Protein AF-A0A7W7WDT3-F1 (afdb_monomer)

Structure (mmCIF, N/CA/C/O backbone):
data_AF-A0A7W7WDT3-F1
#
_entry.id   AF-A0A7W7WDT3-F1
#
loop_
_atom_site.group_PDB
_atom_site.id
_atom_site.type_symbol
_atom_site.label_atom_id
_atom_site.label_alt_id
_atom_site.label_comp_id
_atom_site.label_asym_id
_atom_site.label_entity_id
_atom_site.label_seq_id
_atom_site.pdbx_PDB_ins_code
_atom_site.Cartn_x
_atom_site.Cartn_y
_atom_site.Cartn_z
_atom_site.occupancy
_atom_site.B_iso_or_equiv
_atom_site.auth_seq_id
_atom_site.auth_comp_id
_atom_site.auth_asym_id
_atom_site.auth_atom_id
_atom_site.pdbx_PDB_model_num
ATOM 1 N N . MET A 1 1 ? 2.015 2.838 12.533 1.00 89.44 1 MET A N 1
ATOM 2 C CA . MET A 1 1 ? 1.193 2.799 11.304 1.00 89.44 1 MET A CA 1
ATOM 3 C C . MET A 1 1 ? -0.308 2.725 11.596 1.00 89.44 1 MET A C 1
ATOM 5 O O . MET A 1 1 ? -1.067 3.452 10.970 1.00 89.44 1 MET A O 1
ATOM 9 N N . SER A 1 2 ? -0.740 1.937 12.589 1.00 90.31 2 SER A N 1
ATOM 10 C CA . SER A 1 2 ? -2.155 1.797 12.986 1.00 90.31 2 SER A CA 1
ATOM 11 C C . SER A 1 2 ? -2.916 3.116 13.194 1.00 90.31 2 SER A C 1
ATOM 13 O O . SER A 1 2 ? -4.039 3.230 12.720 1.00 90.31 2 SER A O 1
ATOM 15 N N . ALA A 1 3 ? -2.317 4.120 13.847 1.00 95.62 3 ALA A N 1
ATOM 16 C CA . ALA A 1 3 ? -2.972 5.413 14.083 1.00 95.62 3 ALA A CA 1
ATOM 17 C C . ALA A 1 3 ? -3.310 6.166 12.780 1.00 95.62 3 ALA A C 1
ATOM 19 O O . ALA A 1 3 ? -4.437 6.626 12.611 1.00 95.62 3 ALA A O 1
ATOM 20 N N . LEU A 1 4 ? -2.362 6.236 11.836 1.00 94.88 4 LEU A N 1
ATOM 21 C CA . LEU A 1 4 ? -2.572 6.860 10.525 1.00 94.88 4 LEU A CA 1
ATOM 22 C C . LEU A 1 4 ? -3.665 6.129 9.734 1.00 94.88 4 LEU A C 1
ATOM 24 O O . LEU A 1 4 ? -4.602 6.759 9.249 1.00 94.88 4 LEU A O 1
ATOM 28 N N . LEU A 1 5 ? -3.563 4.800 9.639 1.00 94.75 5 LEU A N 1
ATOM 29 C CA . LEU A 1 5 ? -4.531 3.980 8.903 1.00 94.75 5 LEU A CA 1
ATOM 30 C C . LEU A 1 5 ? -5.929 4.045 9.532 1.00 94.75 5 LEU A C 1
ATOM 32 O O . LEU A 1 5 ? -6.926 4.128 8.817 1.00 94.75 5 LEU A O 1
ATOM 36 N N . GLY A 1 6 ? -6.009 4.064 10.865 1.00 95.81 6 GLY A N 1
ATOM 37 C CA . GLY A 1 6 ? -7.262 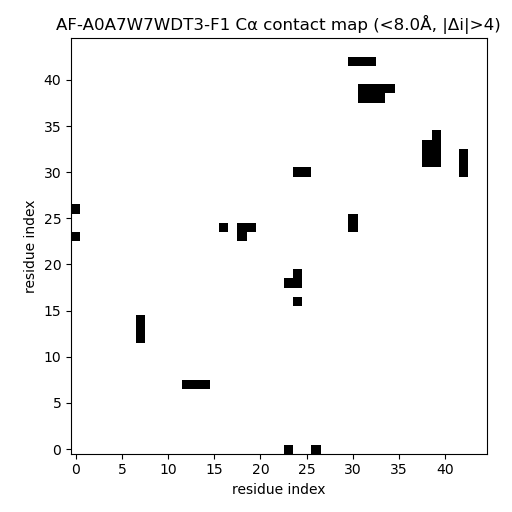4.227 11.599 1.00 95.81 6 GLY A CA 1
ATOM 38 C C . GLY A 1 6 ? -7.943 5.560 11.291 1.00 95.81 6 GLY A C 1
ATOM 39 O O . GLY A 1 6 ? -9.130 5.578 10.965 1.00 95.81 6 GLY A O 1
ATOM 40 N N . ALA A 1 7 ? -7.188 6.662 11.318 1.00 97.50 7 ALA A N 1
ATOM 41 C CA . ALA A 1 7 ? -7.705 7.985 10.977 1.00 97.50 7 ALA A CA 1
ATOM 42 C C . ALA A 1 7 ? -8.159 8.071 9.509 1.00 97.50 7 ALA A C 1
ATOM 44 O O . ALA A 1 7 ? -9.256 8.556 9.231 1.00 97.50 7 ALA A O 1
ATOM 45 N N . ALA A 1 8 ? -7.361 7.548 8.573 1.00 97.06 8 ALA A N 1
ATOM 46 C CA . ALA A 1 8 ? -7.714 7.520 7.155 1.00 97.06 8 ALA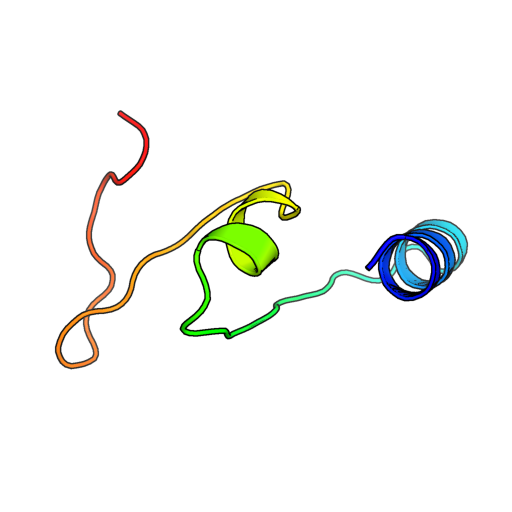 A CA 1
ATOM 47 C C . ALA A 1 8 ? -9.012 6.735 6.905 1.00 97.06 8 ALA A C 1
ATOM 49 O O . ALA A 1 8 ? -9.898 7.208 6.192 1.00 97.06 8 ALA A O 1
ATOM 50 N N . ARG A 1 9 ? -9.171 5.573 7.552 1.00 95.38 9 ARG A N 1
ATOM 51 C CA . ARG A 1 9 ? -10.373 4.742 7.422 1.00 95.38 9 ARG A CA 1
ATOM 52 C C . ARG A 1 9 ? -11.612 5.419 8.002 1.00 95.38 9 ARG A C 1
ATOM 54 O O . ARG A 1 9 ? -12.659 5.399 7.357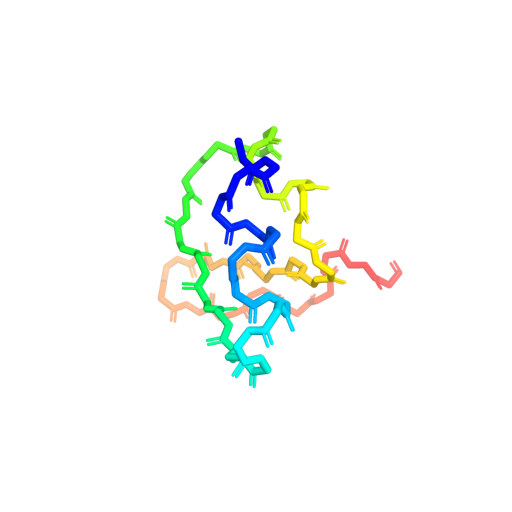 1.00 95.38 9 ARG A O 1
ATOM 61 N N . ALA A 1 10 ? -11.494 6.039 9.178 1.00 98.19 10 ALA A N 1
ATOM 62 C CA . ALA A 1 10 ? -12.590 6.778 9.808 1.00 98.19 10 ALA A CA 1
ATOM 63 C C . ALA A 1 10 ? -13.090 7.927 8.916 1.00 98.19 10 ALA A C 1
ATOM 65 O O . ALA A 1 10 ? -14.296 8.122 8.769 1.00 98.19 10 ALA A O 1
ATOM 66 N N . SER A 1 11 ? -12.165 8.622 8.254 1.00 98.25 11 SER A N 1
ATOM 67 C CA . SER A 1 11 ? -12.467 9.729 7.341 1.00 98.25 11 SER A CA 1
ATOM 68 C C . SER A 1 11 ? -12.837 9.292 5.919 1.00 98.25 11 SER A C 1
ATOM 70 O O . SER A 1 11 ? -13.133 10.146 5.089 1.00 98.25 11 SER A O 1
ATOM 72 N N . ARG A 1 12 ? -12.838 7.983 5.617 1.00 97.69 12 ARG A N 1
ATOM 73 C CA . ARG A 1 12 ? -12.999 7.438 4.251 1.00 97.69 12 ARG A CA 1
ATOM 74 C C . ARG A 1 12 ? -12.005 8.038 3.243 1.00 97.69 12 ARG A C 1
ATOM 76 O O . ARG A 1 12 ? -12.320 8.213 2.068 1.00 97.69 12 ARG A O 1
ATOM 83 N N . THR A 1 13 ? -10.797 8.338 3.701 1.00 97.75 13 THR A N 1
ATOM 84 C CA . THR A 1 13 ? -9.740 8.938 2.888 1.00 97.75 13 THR A CA 1
ATOM 85 C C . THR A 1 13 ? -8.887 7.853 2.242 1.00 97.75 13 THR A C 1
ATOM 87 O O . THR A 1 13 ? -8.437 6.926 2.913 1.00 97.75 13 THR A O 1
ATOM 90 N N . THR A 1 14 ? -8.618 7.990 0.942 1.00 97.19 14 THR A N 1
ATOM 91 C CA . THR A 1 14 ? -7.630 7.147 0.250 1.00 97.19 14 THR A CA 1
ATOM 92 C C . THR A 1 14 ? -6.220 7.655 0.540 1.00 97.19 14 THR A C 1
ATOM 94 O O . THR A 1 14 ? -5.981 8.861 0.505 1.00 97.19 14 THR A O 1
ATOM 97 N N . VAL A 1 15 ? -5.284 6.742 0.800 1.00 96.00 15 VAL A N 1
ATOM 98 C CA . VAL A 1 15 ? -3.878 7.061 1.080 1.00 96.00 15 VAL A CA 1
ATOM 99 C C . VAL A 1 15 ? -2.984 6.341 0.080 1.00 96.00 15 VAL A C 1
ATOM 101 O O . VAL A 1 15 ? -3.146 5.146 -0.153 1.00 96.00 15 VAL A O 1
ATOM 104 N N . VAL A 1 16 ? -2.014 7.069 -0.470 1.00 96.56 16 VAL A N 1
ATOM 105 C CA . VAL A 1 16 ? -0.861 6.503 -1.174 1.00 96.56 16 VAL A CA 1
ATOM 106 C C . VAL A 1 16 ? 0.366 6.801 -0.324 1.00 96.56 16 VAL A C 1
ATOM 108 O O . VAL A 1 16 ? 0.641 7.962 -0.021 1.00 96.56 16 VAL A O 1
ATOM 111 N N . LEU A 1 17 ? 1.079 5.756 0.087 1.00 94.75 17 LEU A N 1
ATOM 112 C CA . LEU A 1 17 ? 2.306 5.866 0.866 1.00 94.75 17 LEU A CA 1
ATOM 113 C C . LEU A 1 17 ? 3.484 5.426 0.000 1.00 94.75 17 LEU A C 1
ATOM 115 O O . LEU A 1 17 ? 3.470 4.328 -0.547 1.00 94.75 17 LEU A O 1
ATOM 119 N N . VAL A 1 18 ? 4.509 6.271 -0.086 1.00 95.88 18 VAL A N 1
ATOM 120 C CA . VAL A 1 18 ? 5.771 5.946 -0.757 1.00 95.88 18 VAL A CA 1
ATOM 121 C C . VAL A 1 18 ? 6.834 5.744 0.310 1.00 95.88 18 VAL A C 1
ATOM 123 O O . VAL A 1 18 ? 7.056 6.612 1.153 1.00 95.88 18 VAL A O 1
ATOM 126 N N . THR A 1 19 ? 7.469 4.579 0.299 1.00 95.44 19 THR A N 1
ATOM 127 C CA . THR A 1 19 ? 8.518 4.216 1.250 1.00 95.44 19 THR A CA 1
ATOM 128 C C . THR A 1 19 ? 9.501 3.253 0.599 1.00 95.44 19 THR A C 1
ATOM 130 O O . THR A 1 19 ? 9.133 2.509 -0.305 1.00 95.44 19 THR A O 1
ATOM 133 N N . HIS A 1 20 ? 10.744 3.266 1.069 1.00 95.94 20 HIS A N 1
ATOM 134 C CA . HIS A 1 20 ? 11.756 2.271 0.719 1.00 95.94 20 HIS A CA 1
ATOM 135 C C . HIS A 1 20 ? 11.832 1.125 1.749 1.00 95.94 20 HIS A C 1
ATOM 137 O O . HIS A 1 20 ? 12.675 0.244 1.623 1.00 95.94 20 HIS A O 1
ATOM 143 N N . ASP A 1 21 ? 11.042 1.167 2.831 1.00 96.50 21 ASP A N 1
ATOM 144 C CA . ASP A 1 21 ? 11.040 0.133 3.871 1.00 96.50 21 ASP A CA 1
ATOM 145 C C . ASP A 1 21 ? 9.926 -0.892 3.613 1.00 96.50 21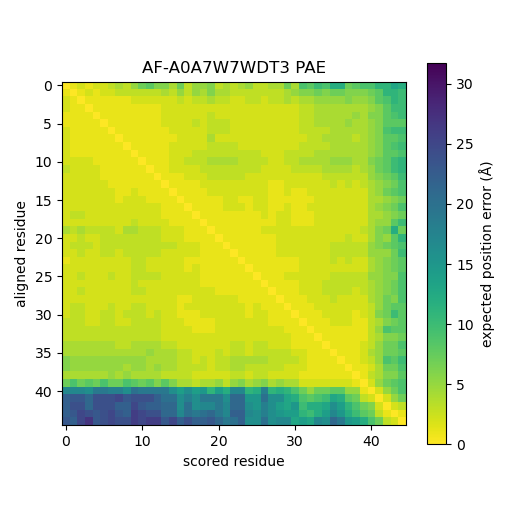 ASP A C 1
ATOM 147 O O . ASP A 1 21 ? 8.738 -0.602 3.787 1.00 96.50 21 ASP A O 1
ATOM 151 N N . ASN A 1 22 ? 10.314 -2.119 3.260 1.00 92.44 22 ASN A N 1
ATOM 152 C CA . ASN A 1 22 ? 9.380 -3.214 2.986 1.00 92.44 22 ASN A CA 1
ATOM 153 C C . ASN A 1 22 ? 8.474 -3.541 4.181 1.00 92.44 22 ASN A C 1
ATOM 155 O O . ASN A 1 22 ? 7.330 -3.947 3.996 1.00 92.44 22 ASN A O 1
ATOM 159 N N . ARG A 1 23 ? 8.936 -3.336 5.422 1.00 94.56 23 ARG A N 1
ATOM 160 C CA . ARG A 1 23 ? 8.105 -3.587 6.611 1.00 94.56 23 ARG A CA 1
ATOM 161 C C . ARG A 1 23 ? 6.969 -2.586 6.723 1.00 94.56 23 ARG A C 1
ATOM 163 O O . ARG A 1 23 ? 5.931 -2.908 7.289 1.00 94.56 23 ARG A O 1
ATOM 170 N N . VAL A 1 24 ? 7.182 -1.369 6.232 1.00 95.31 24 VAL A N 1
ATOM 171 C CA . VAL A 1 24 ? 6.166 -0.320 6.180 1.00 95.31 24 VAL A CA 1
ATOM 172 C C . VAL A 1 24 ? 5.214 -0.576 5.010 1.00 95.31 24 VAL A C 1
ATOM 174 O O . VAL A 1 24 ? 4.003 -0.464 5.197 1.00 95.31 24 VAL A O 1
ATOM 177 N N . ALA A 1 25 ? 5.745 -0.967 3.846 1.00 94.00 25 ALA A N 1
ATOM 178 C CA . ALA A 1 25 ? 4.956 -1.316 2.663 1.00 94.00 25 ALA A CA 1
ATOM 179 C C . ALA A 1 25 ? 3.972 -2.469 2.928 1.00 94.00 25 ALA A C 1
ATOM 181 O O . ALA A 1 25 ? 2.814 -2.364 2.538 1.00 94.00 25 ALA A O 1
ATOM 182 N N . ALA A 1 26 ? 4.379 -3.472 3.713 1.00 92.12 26 ALA A N 1
ATOM 183 C CA . ALA A 1 26 ? 3.553 -4.625 4.086 1.00 92.12 26 ALA A CA 1
ATOM 184 C C . ALA A 1 26 ? 2.277 -4.293 4.890 1.00 92.12 26 ALA A C 1
ATOM 186 O O . ALA A 1 26 ? 1.438 -5.165 5.106 1.00 92.12 26 ALA A O 1
ATOM 187 N N . TYR A 1 27 ? 2.112 -3.053 5.369 1.00 93.00 27 TYR A N 1
ATOM 188 C CA . TYR A 1 27 ? 0.848 -2.603 5.966 1.00 93.00 27 TYR A CA 1
ATOM 189 C C . TYR A 1 27 ? -0.187 -2.153 4.924 1.00 93.00 27 TYR A C 1
ATOM 191 O O . TYR A 1 27 ? -1.335 -1.910 5.296 1.00 93.00 27 TYR A O 1
ATOM 199 N N . ALA A 1 28 ? 0.210 -1.953 3.665 1.00 93.50 28 ALA A N 1
ATOM 200 C CA . ALA A 1 28 ? -0.665 -1.451 2.619 1.00 93.50 28 ALA A CA 1
ATOM 201 C C . ALA A 1 28 ? -1.603 -2.547 2.104 1.00 93.50 28 ALA A C 1
ATO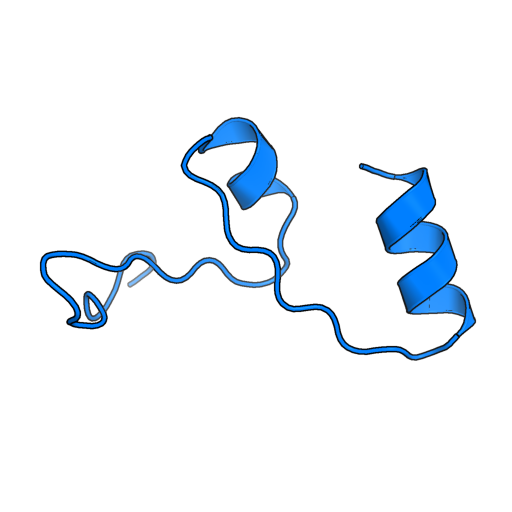M 203 O O . ALA A 1 28 ? -1.208 -3.693 1.924 1.00 93.50 28 ALA A O 1
ATOM 204 N N . ASP A 1 29 ? -2.836 -2.164 1.768 1.00 92.00 29 ASP A N 1
ATOM 205 C CA . ASP A 1 29 ? -3.771 -3.070 1.088 1.00 92.00 29 ASP A CA 1
ATOM 206 C C . ASP A 1 29 ? -3.263 -3.478 -0.308 1.00 92.00 29 ASP A C 1
ATOM 208 O O . ASP A 1 29 ? -3.658 -4.506 -0.855 1.00 92.00 29 ASP A O 1
ATOM 212 N N . ARG A 1 30 ? -2.414 -2.636 -0.913 1.00 92.00 30 ARG A N 1
ATOM 213 C CA . ARG A 1 30 ? -1.760 -2.864 -2.202 1.00 92.00 30 ARG A CA 1
ATOM 214 C C . ARG A 1 30 ? -0.338 -2.334 -2.167 1.00 92.00 30 ARG A C 1
ATOM 216 O O . ARG A 1 30 ? -0.121 -1.168 -1.845 1.00 92.00 30 ARG A O 1
ATOM 223 N N . GLU A 1 31 ? 0.594 -3.166 -2.601 1.00 93.75 31 GLU A N 1
ATOM 224 C CA . GLU A 1 31 ? 1.978 -2.775 -2.833 1.00 93.75 31 GLU A CA 1
ATOM 225 C C . GLU A 1 31 ? 2.208 -2.543 -4.332 1.00 93.75 31 GLU A C 1
ATOM 227 O O . GLU A 1 31 ? 1.707 -3.293 -5.173 1.00 93.75 31 GLU A O 1
ATOM 232 N N . ILE A 1 32 ? 2.975 -1.504 -4.665 1.00 93.56 32 ILE A N 1
ATOM 233 C CA . ILE A 1 32 ? 3.437 -1.201 -6.023 1.00 93.56 32 ILE A CA 1
ATOM 234 C C . ILE A 1 32 ? 4.924 -0.873 -5.929 1.00 93.56 32 ILE A C 1
ATOM 236 O O . ILE A 1 32 ? 5.306 0.033 -5.188 1.00 93.56 32 ILE A O 1
ATOM 240 N N . ALA A 1 33 ? 5.755 -1.586 -6.686 1.00 94.00 33 ALA A N 1
ATOM 241 C CA . ALA A 1 33 ? 7.186 -1.323 -6.744 1.00 94.00 33 ALA A CA 1
ATOM 242 C C . ALA A 1 33 ? 7.535 -0.460 -7.963 1.00 94.00 33 ALA A C 1
ATOM 244 O O . ALA A 1 33 ? 7.017 -0.668 -9.065 1.00 94.00 33 ALA A O 1
ATOM 245 N N . LEU A 1 34 ? 8.435 0.499 -7.751 1.00 93.88 34 LEU A N 1
ATOM 246 C CA . LEU A 1 34 ? 9.005 1.341 -8.796 1.00 93.88 34 LEU A CA 1
ATOM 247 C C . LEU A 1 34 ? 10.495 1.038 -8.938 1.00 93.88 34 LEU A C 1
ATOM 249 O O . LEU A 1 34 ? 11.205 0.936 -7.938 1.00 93.88 34 LEU A O 1
ATOM 253 N N . HIS A 1 35 ? 10.969 0.953 -10.176 1.00 93.75 35 HIS A N 1
ATOM 254 C CA . HIS A 1 35 ? 12.389 0.864 -10.496 1.00 93.75 35 HIS A CA 1
ATOM 255 C C . HIS A 1 35 ? 12.681 1.734 -11.715 1.00 93.75 35 HIS A C 1
ATOM 257 O O . HIS A 1 35 ? 11.960 1.664 -12.707 1.00 93.75 35 HIS A O 1
ATOM 263 N N . ASP A 1 36 ? 13.679 2.611 -11.602 1.00 95.06 36 ASP A N 1
ATOM 264 C CA . ASP A 1 36 ? 14.085 3.558 -12.649 1.00 95.06 36 ASP A CA 1
ATOM 265 C C . ASP A 1 36 ? 12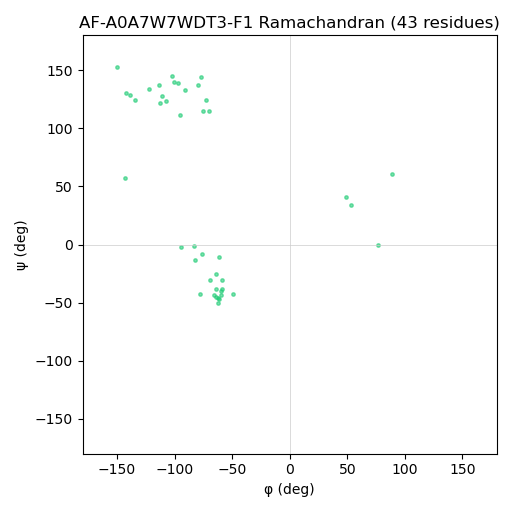.919 4.351 -13.270 1.00 95.06 36 ASP A C 1
ATOM 267 O O . ASP A 1 36 ? 12.837 4.573 -14.475 1.00 95.06 36 ASP A O 1
ATOM 271 N N . GLY A 1 37 ? 11.979 4.783 -12.422 1.00 93.81 37 GLY A N 1
ATOM 272 C CA . GLY A 1 37 ? 10.803 5.557 -12.835 1.00 93.81 37 GLY A CA 1
ATOM 273 C C . GLY A 1 37 ? 9.689 4.737 -13.495 1.00 93.81 37 GLY A C 1
ATOM 274 O O . GLY A 1 37 ? 8.647 5.301 -13.827 1.00 93.81 37 GLY A O 1
ATOM 275 N N . ALA A 1 38 ? 9.864 3.423 -13.648 1.00 93.56 38 ALA A N 1
ATOM 276 C CA . ALA A 1 38 ? 8.865 2.518 -14.198 1.00 93.56 38 ALA A CA 1
ATOM 277 C C . ALA A 1 38 ? 8.160 1.708 -13.101 1.00 93.56 38 ALA A C 1
ATOM 279 O O . ALA A 1 38 ? 8.767 1.300 -12.109 1.00 93.56 38 ALA A O 1
ATOM 280 N N . VAL A 1 39 ? 6.866 1.441 -13.306 1.00 94.06 39 VAL A N 1
ATOM 281 C CA . VAL A 1 39 ? 6.110 0.484 -12.489 1.00 94.06 39 VAL A CA 1
ATOM 282 C C . VAL A 1 39 ? 6.551 -0.925 -12.849 1.00 94.06 39 VAL A C 1
ATOM 284 O O . VAL A 1 39 ? 6.467 -1.332 -14.008 1.00 94.06 39 VAL A O 1
ATOM 287 N N . L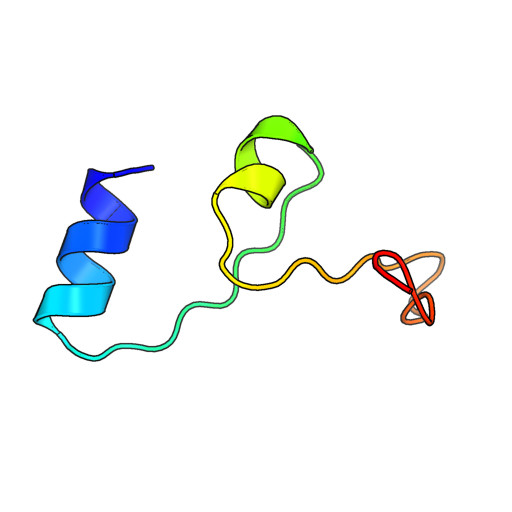EU A 1 40 ? 6.982 -1.683 -11.846 1.00 90.81 40 LEU A N 1
ATOM 288 C CA . LEU A 1 40 ? 7.262 -3.099 -12.012 1.00 90.81 40 LEU A CA 1
ATOM 289 C C . LEU A 1 40 ? 5.932 -3.857 -12.081 1.00 90.81 40 LEU A C 1
ATOM 291 O O . LEU A 1 40 ? 5.153 -3.870 -11.126 1.00 90.81 40 LEU A O 1
ATOM 295 N N . ALA A 1 41 ? 5.646 -4.468 -13.231 1.00 71.56 41 ALA A N 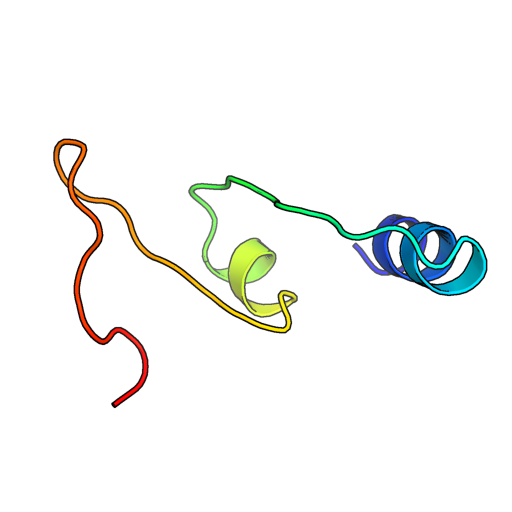1
ATOM 296 C CA . ALA A 1 41 ? 4.455 -5.288 -13.396 1.00 71.56 41 ALA A CA 1
ATOM 297 C C . ALA A 1 41 ? 4.596 -6.583 -12.575 1.00 71.56 41 ALA A C 1
ATOM 299 O O . ALA A 1 41 ? 5.443 -7.415 -12.880 1.00 71.56 41 ALA A O 1
ATOM 300 N N . GLY A 1 42 ? 3.741 -6.759 -11.561 1.00 61.66 42 GLY A N 1
ATOM 301 C CA . GLY A 1 42 ? 3.528 -8.055 -10.909 1.00 61.66 42 GLY A CA 1
ATOM 302 C C . GLY A 1 42 ? 4.448 -8.382 -9.733 1.00 61.66 42 GLY A C 1
ATOM 303 O O . GLY A 1 42 ? 5.108 -9.411 -9.750 1.00 61.66 42 GLY A O 1
ATOM 304 N N . ILE A 1 43 ? 4.427 -7.585 -8.663 1.00 58.97 43 ILE A N 1
ATOM 305 C CA . ILE A 1 43 ? 5.012 -8.043 -7.387 1.00 58.97 43 ILE A CA 1
ATOM 306 C C . ILE A 1 43 ? 4.121 -9.052 -6.635 1.00 58.97 43 ILE A C 1
ATOM 308 O O . ILE A 1 43 ? 4.576 -9.638 -5.665 1.00 58.97 43 ILE A O 1
ATOM 312 N N . ASN A 1 44 ? 2.880 -9.268 -7.100 1.00 49.78 44 ASN A N 1
ATOM 313 C CA . ASN A 1 44 ? 1.915 -10.240 -6.568 1.00 49.78 44 ASN A CA 1
ATOM 314 C C . ASN A 1 44 ? 1.080 -10.885 -7.702 1.00 49.78 44 ASN A C 1
ATOM 316 O O . ASN A 1 44 ? -0.147 -10.758 -7.714 1.00 49.78 44 ASN A O 1
ATOM 320 N N . GLN A 1 45 ? 1.735 -11.516 -8.683 1.00 53.22 45 GLN A N 1
ATOM 321 C CA . GLN A 1 45 ? 1.118 -12.616 -9.443 1.00 53.22 45 GLN A CA 1
ATOM 322 C C . GLN A 1 45 ? 1.733 -13.935 -8.996 1.00 53.22 45 GLN A C 1
ATOM 324 O O . GLN A 1 45 ? 2.975 -13.960 -8.848 1.00 53.22 45 GLN A O 1
#

Sequence (45 aa):
MSALLGAARASRTTVVLVTHDNRVAAYADREIALHDGAVLAGINQ

pLDDT: mean 90.69, std 11.64, range [49.78, 98.25]

Secondary structure (DSSP, 8-state):
-HHHHHHHHHTT-------S-HHHHTTSSS---EETTEE-S-TT-

Organism: NCBI:txid47479

Mean predicted aligned error: 4.26 Å

Solvent-accessible surface are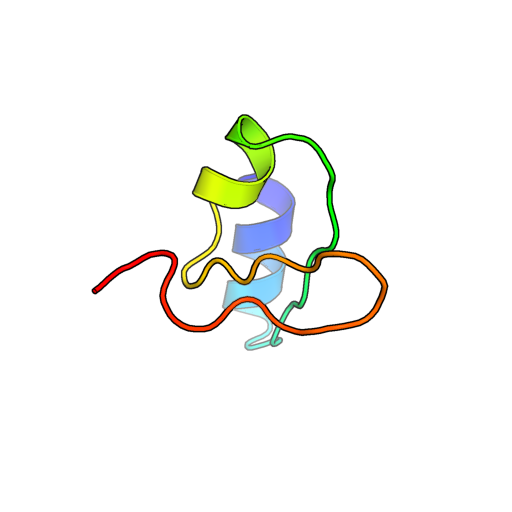a (backbone atoms only — not comparable to full-atom values): 3235 Å² total; per-residue (Å²): 110,68,69,62,54,49,53,30,58,76,68,72,49,90,84,88,86,89,76,93,49,65,79,64,48,70,74,47,98,69,80,82,55,73,57,96,91,37,77,56,86,64,93,84,117

Radius of gyration: 12.14 Å; Cα contacts (8 Å, |Δi|>4): 21; chains: 1; bounding box: 27×22×28 Å

InterPro domains:
  IPR027417 P-loop containing nucleoside triphosphate hydrolase [G3DSA:3.40.50.300] (1-43)
  IPR027417 P-loop containing nucleoside triphosphate hydrolase [SSF52540] (3-40)

Foldseek 3Di:
DCVVVVVCVVVVHDDDDDDPDVVVQVVDPDHWDDDPNDTDPPPPD